Protein AF-A0AAV5UQD7-F1 (afdb_monomer_lite)

Organism: NCBI:txid358040

Radius of gyration: 22.23 Å; chains: 1; bounding box: 52×50×56 Å

Secondary structure (DSSP, 8-state):
---HHHHHHHHHHHHHHHHHHHTTHHHH-BTT-SBGGGBHHHHT--SS-TTT---S-S----B--HHHHHHHHHHHHHHHHHHHHHHH--TT-TTHHHHHHHHHHHHHHHHHHHHHHHHHHHHHHHHHHHHHHHHTPPTT-------GGGTS--SS----HHHHTT---

Sequence (169 aa):
LLDTDMAKLWKYNVAQSRLYLKTDFRMHLKMDSHCIDHCYVHSLSDPSDKIFQYEGKQHSHTVRCPRCEMMDFCINEIKSLIERLNDSMKDCDASKKTVAEMKIRMEQNVAKIIDMKKHLVRAGYTDLERTRLINELNNGEAFVTMDFAQKFLPMYKWESQSKYFGKRG

Foldseek 3Di:
DADPVNVVVLVVLQVLLVVCLVPCLLVQADCADLAQLRHLLNLQADPVDPVRHDPCPPHHNPDYDVSVVSNVVSLVVVLVVLVVVLVVDDPPDPCNVVSVVVNVVSVVVVVVSVVSSSVSSVVSVVVVVVVVVVVPDDPPDDDDDDDPVVPPPDDDDDDDPVRVPPDDD

pLDDT: mean 86.21, std 13.57, range [44.78, 96.19]

Structure (mmCIF, N/CA/C/O backbone):
data_AF-A0AAV5UQD7-F1
#
_entry.id   AF-A0AAV5UQD7-F1
#
loop_
_atom_site.group_PDB
_atom_site.id
_atom_site.type_symbol
_atom_site.label_atom_id
_atom_site.label_alt_id
_atom_site.label_comp_id
_atom_site.label_asym_id
_atom_site.label_entity_id
_atom_site.label_seq_id
_atom_site.pdbx_PDB_ins_code
_atom_site.Cartn_x
_atom_site.Cartn_y
_atom_site.Cartn_z
_atom_site.occupancy
_atom_site.B_iso_or_equiv
_atom_site.auth_seq_id
_atom_site.auth_comp_id
_atom_site.auth_asym_id
_atom_site.auth_atom_id
_atom_site.pdbx_PDB_model_num
ATOM 1 N N . LEU A 1 1 ? 13.467 -9.858 -24.963 1.00 62.34 1 LEU A N 1
ATOM 2 C CA . LEU A 1 1 ? 13.692 -9.297 -23.607 1.00 62.34 1 LEU A CA 1
ATOM 3 C C . LEU A 1 1 ? 12.393 -9.169 -22.812 1.00 62.34 1 LEU A C 1
ATOM 5 O O . LEU A 1 1 ? 12.418 -9.491 -21.634 1.00 62.34 1 LEU A O 1
ATOM 9 N N . LEU A 1 2 ? 11.265 -8.809 -23.436 1.00 69.75 2 LEU A N 1
ATOM 10 C CA . LEU A 1 2 ? 9.930 -8.981 -22.856 1.00 69.75 2 LEU A CA 1
ATOM 11 C C . LEU A 1 2 ? 9.085 -9.822 -23.821 1.00 69.75 2 LEU A C 1
ATOM 13 O O . LEU A 1 2 ? 8.957 -9.453 -24.987 1.00 69.75 2 LEU A O 1
ATOM 17 N N . ASP A 1 3 ? 8.571 -10.956 -23.357 1.00 83.56 3 ASP A N 1
ATOM 18 C CA . ASP A 1 3 ? 7.618 -11.756 -24.126 1.00 83.56 3 ASP A CA 1
ATOM 19 C C . ASP A 1 3 ? 6.239 -11.067 -24.134 1.00 83.56 3 ASP A C 1
ATOM 21 O O . ASP A 1 3 ? 5.848 -10.408 -23.166 1.00 83.56 3 ASP A O 1
ATOM 25 N N . THR A 1 4 ? 5.502 -11.191 -25.237 1.00 85.44 4 THR A N 1
ATOM 26 C CA . THR A 1 4 ? 4.194 -10.545 -25.413 1.00 85.44 4 THR A CA 1
ATOM 27 C C . THR A 1 4 ? 3.197 -11.040 -24.369 1.00 85.44 4 THR A C 1
ATOM 29 O O . THR A 1 4 ? 2.388 -10.259 -23.861 1.00 85.44 4 THR A O 1
ATOM 32 N N . ASP A 1 5 ? 3.279 -12.314 -23.996 1.00 89.50 5 ASP A N 1
ATOM 33 C CA . ASP A 1 5 ? 2.395 -12.889 -22.988 1.00 89.50 5 ASP A CA 1
ATOM 34 C C . ASP A 1 5 ? 2.789 -12.461 -21.569 1.00 89.50 5 ASP A C 1
ATOM 36 O O . ASP A 1 5 ? 1.913 -12.133 -20.766 1.00 89.50 5 ASP A O 1
ATOM 40 N N . MET A 1 6 ? 4.087 -12.282 -21.300 1.00 88.25 6 MET A N 1
ATOM 41 C CA . MET A 1 6 ? 4.565 -11.653 -20.062 1.00 88.25 6 MET A CA 1
ATOM 42 C C . MET A 1 6 ? 4.071 -10.207 -19.922 1.00 88.25 6 MET A C 1
ATOM 44 O O . MET A 1 6 ? 3.607 -9.806 -18.854 1.00 88.25 6 MET A O 1
ATOM 48 N N . ALA A 1 7 ? 4.089 -9.429 -21.008 1.00 88.31 7 ALA A N 1
ATOM 49 C CA . ALA A 1 7 ? 3.582 -8.058 -21.012 1.00 88.31 7 ALA A CA 1
ATOM 50 C C . ALA A 1 7 ? 2.080 -7.992 -20.678 1.00 88.31 7 ALA A C 1
ATOM 52 O O . ALA A 1 7 ? 1.641 -7.151 -19.884 1.00 88.31 7 ALA A O 1
ATOM 53 N N . LYS A 1 8 ? 1.282 -8.894 -21.268 1.00 92.31 8 LYS A N 1
ATOM 54 C CA . LYS A 1 8 ? -0.156 -9.017 -20.976 1.00 92.31 8 LYS A CA 1
ATOM 55 C C . LYS A 1 8 ? -0.391 -9.417 -19.522 1.00 92.31 8 LYS A C 1
ATOM 57 O O . LYS A 1 8 ? -1.241 -8.811 -18.868 1.00 92.31 8 LYS A O 1
ATOM 62 N N . LEU A 1 9 ? 0.376 -10.384 -19.016 1.00 92.00 9 LEU A N 1
ATOM 63 C CA . LEU A 1 9 ? 0.278 -10.861 -17.640 1.00 92.00 9 LEU A CA 1
ATOM 64 C C . LEU A 1 9 ? 0.567 -9.742 -16.635 1.00 92.00 9 LEU A C 1
ATOM 66 O O . LEU A 1 9 ? -0.227 -9.510 -15.728 1.00 92.00 9 LEU A O 1
ATOM 70 N N . TRP A 1 10 ? 1.652 -8.988 -16.816 1.00 92.00 10 TRP A N 1
ATOM 71 C CA . TRP A 1 10 ? 1.986 -7.882 -15.915 1.00 92.00 10 TRP A CA 1
ATOM 72 C C . TRP A 1 10 ? 0.941 -6.773 -15.952 1.00 92.00 10 TRP A C 1
ATOM 74 O O . TRP A 1 10 ? 0.537 -6.264 -14.906 1.00 92.00 10 TRP A O 1
ATOM 84 N N . LYS A 1 11 ? 0.435 -6.430 -17.142 1.00 92.50 11 LYS A N 1
ATOM 85 C CA . LYS A 1 11 ? -0.656 -5.457 -17.278 1.00 92.50 11 LYS A CA 1
ATOM 86 C C . LYS A 1 11 ? -1.914 -5.918 -16.539 1.00 92.50 11 LYS A C 1
ATOM 88 O O . LYS A 1 11 ? -2.555 -5.110 -15.865 1.00 92.50 11 LYS A O 1
ATOM 93 N N . TYR A 1 12 ? -2.255 -7.201 -16.651 1.00 94.94 12 TYR A N 1
ATOM 94 C CA . TYR A 1 12 ? -3.365 -7.801 -15.919 1.00 94.94 12 TYR A CA 1
ATOM 95 C C . TYR A 1 12 ? -3.138 -7.736 -14.404 1.00 94.94 12 TYR A C 1
ATOM 97 O O . TYR A 1 12 ? -3.998 -7.230 -13.686 1.00 94.94 12 TYR A O 1
ATOM 105 N N . ASN A 1 13 ? -1.967 -8.148 -13.917 1.00 94.31 13 ASN A N 1
ATOM 106 C CA . ASN A 1 13 ? -1.663 -8.147 -12.488 1.00 94.31 13 ASN A CA 1
ATOM 107 C C . ASN A 1 13 ? -1.692 -6.735 -11.891 1.00 94.31 13 ASN A C 1
ATOM 109 O O . ASN A 1 13 ? -2.308 -6.532 -10.850 1.00 94.31 13 ASN A O 1
ATOM 113 N N . VAL A 1 14 ? -1.135 -5.733 -12.580 1.00 93.44 14 VAL A N 1
ATOM 114 C CA . VAL A 1 14 ? -1.224 -4.326 -12.151 1.00 93.44 14 VAL A CA 1
ATOM 115 C C . VAL A 1 14 ? -2.684 -3.864 -12.074 1.00 93.44 14 VAL A C 1
ATOM 117 O O . VAL A 1 14 ? -3.073 -3.165 -11.133 1.00 93.44 14 VAL A O 1
ATOM 120 N N . ALA A 1 15 ? -3.528 -4.274 -13.026 1.00 94.81 15 ALA A N 1
ATOM 121 C CA . ALA A 1 15 ? -4.956 -3.974 -12.980 1.00 94.81 15 ALA A CA 1
ATOM 122 C C . ALA A 1 15 ? -5.656 -4.653 -11.787 1.00 94.81 15 ALA A C 1
ATOM 124 O O . ALA A 1 15 ? -6.486 -4.011 -11.138 1.00 94.81 15 ALA A O 1
ATOM 125 N N . GLN A 1 16 ? -5.287 -5.895 -11.459 1.00 95.44 16 GLN A N 1
ATOM 126 C CA . GLN A 1 16 ? -5.798 -6.623 -10.294 1.00 95.44 16 GLN A CA 1
ATOM 127 C C . GLN A 1 16 ? -5.340 -6.005 -8.970 1.00 95.44 16 GLN A C 1
ATOM 129 O O . GLN A 1 16 ? -6.157 -5.843 -8.065 1.00 95.44 16 GLN A O 1
ATOM 134 N N . SER A 1 17 ? -4.078 -5.583 -8.857 1.00 94.81 17 SER A N 1
ATOM 135 C CA . SER A 1 17 ? -3.572 -4.859 -7.684 1.00 94.81 17 SER A CA 1
ATOM 136 C C . SER A 1 17 ? -4.309 -3.534 -7.490 1.00 94.81 17 SER A C 1
ATOM 138 O O . SER A 1 17 ? -4.715 -3.201 -6.378 1.00 94.81 17 SER A O 1
ATOM 140 N N . ARG A 1 18 ? -4.577 -2.800 -8.580 1.00 94.69 18 ARG A N 1
ATOM 141 C CA . ARG A 1 18 ? -5.388 -1.576 -8.529 1.00 94.69 18 ARG A CA 1
ATOM 142 C C . ARG A 1 18 ? -6.815 -1.855 -8.056 1.00 94.69 18 ARG A C 1
ATOM 144 O O . ARG A 1 18 ? -7.347 -1.079 -7.266 1.00 94.69 18 ARG A O 1
ATOM 151 N N . LEU A 1 19 ? -7.446 -2.918 -8.555 1.00 95.81 19 LEU A N 1
ATOM 152 C CA . LEU A 1 19 ? -8.790 -3.311 -8.128 1.00 95.81 19 LEU A CA 1
ATOM 153 C C . LEU A 1 19 ? -8.799 -3.685 -6.643 1.00 95.81 19 LEU A C 1
ATOM 155 O O . LEU A 1 19 ? -9.645 -3.189 -5.904 1.00 95.81 19 LEU A O 1
ATOM 159 N N . TYR A 1 20 ? -7.820 -4.478 -6.207 1.00 96.00 20 TYR A N 1
ATOM 160 C CA . TYR A 1 20 ? -7.649 -4.891 -4.818 1.00 96.00 20 TYR A CA 1
ATOM 161 C C . TYR A 1 20 ? -7.554 -3.696 -3.863 1.00 96.00 20 TYR A C 1
ATOM 163 O O . TYR A 1 20 ? -8.305 -3.633 -2.893 1.00 96.00 20 TYR A O 1
ATOM 171 N N . LEU A 1 21 ? -6.698 -2.712 -4.169 1.00 95.06 21 LEU A N 1
ATOM 172 C CA . LEU A 1 21 ? -6.565 -1.509 -3.341 1.00 95.06 21 LEU A CA 1
ATOM 173 C C . LEU A 1 21 ? -7.873 -0.709 -3.247 1.00 95.06 21 LEU A C 1
ATOM 175 O O . LEU A 1 21 ? -8.150 -0.111 -2.214 1.00 95.06 21 LEU A O 1
ATOM 179 N N . LYS A 1 22 ? -8.690 -0.703 -4.305 1.00 93.88 22 LYS A N 1
ATOM 180 C CA . LYS A 1 22 ? -9.958 0.043 -4.339 1.00 93.88 22 LYS A CA 1
ATOM 181 C C . LYS A 1 22 ? -11.114 -0.631 -3.604 1.00 93.88 22 LYS A C 1
ATOM 183 O O . LYS A 1 22 ? -12.073 0.054 -3.271 1.00 93.88 22 LYS A O 1
ATOM 188 N N . THR A 1 23 ? -11.065 -1.947 -3.436 1.00 93.50 23 THR A N 1
ATOM 189 C CA . THR A 1 23 ? -12.218 -2.746 -2.999 1.00 93.50 23 THR A CA 1
ATOM 190 C C . THR A 1 23 ? -11.904 -3.451 -1.690 1.00 93.50 23 THR A C 1
ATOM 192 O O . THR A 1 23 ? -12.353 -3.027 -0.628 1.00 93.50 23 THR A O 1
ATOM 195 N N . ASP A 1 24 ? -11.066 -4.480 -1.754 1.00 93.88 24 ASP A N 1
ATOM 196 C CA . ASP A 1 24 ? -10.943 -5.442 -0.664 1.00 93.88 24 ASP A CA 1
ATOM 197 C C . ASP A 1 24 ? -9.856 -5.087 0.345 1.00 93.88 24 ASP A C 1
ATOM 199 O O . ASP A 1 24 ? -9.930 -5.513 1.495 1.00 93.88 24 ASP A O 1
ATOM 203 N N . PHE A 1 25 ? -8.855 -4.289 -0.047 1.00 95.94 25 PHE A N 1
ATOM 204 C CA . PHE A 1 25 ? -7.731 -3.963 0.833 1.00 95.94 25 PHE A CA 1
ATOM 205 C C . PHE A 1 25 ? -8.197 -3.396 2.177 1.00 95.94 25 PHE A C 1
ATOM 207 O O . PHE A 1 25 ? -7.740 -3.857 3.219 1.00 95.94 25 PHE A O 1
ATOM 214 N N . ARG A 1 26 ? -9.171 -2.474 2.170 1.00 93.69 26 ARG A N 1
ATOM 215 C CA . ARG A 1 26 ? -9.716 -1.885 3.402 1.00 93.69 26 ARG A CA 1
ATOM 216 C C . ARG A 1 26 ? -10.403 -2.915 4.302 1.00 93.69 26 ARG A C 1
ATOM 218 O O . ARG A 1 26 ? -10.301 -2.801 5.515 1.00 93.69 26 ARG A O 1
ATOM 225 N N . MET A 1 27 ? -11.059 -3.923 3.726 1.00 93.00 27 MET A N 1
ATOM 226 C CA . MET A 1 27 ? -11.732 -4.984 4.489 1.00 93.00 27 MET A CA 1
ATOM 227 C C . MET A 1 27 ? -10.744 -5.926 5.184 1.00 93.00 27 MET A C 1
ATOM 229 O O . MET A 1 27 ? -11.103 -6.610 6.139 1.00 93.00 27 MET A O 1
ATOM 233 N N . HIS A 1 28 ? -9.502 -5.986 4.703 1.00 94.81 28 HIS A N 1
ATOM 234 C CA . HIS A 1 28 ? -8.468 -6.817 5.308 1.00 94.81 28 HIS A CA 1
ATOM 235 C C . HIS A 1 28 ? -7.782 -6.139 6.499 1.00 94.81 28 HIS A C 1
ATOM 237 O O . HIS A 1 28 ? -7.130 -6.830 7.280 1.00 94.81 28 HIS A O 1
ATOM 243 N N . LEU A 1 29 ? -7.919 -4.818 6.644 1.00 96.19 29 LEU A N 1
ATOM 244 C CA . LEU A 1 29 ? -7.259 -4.056 7.698 1.00 96.19 29 LEU A CA 1
ATOM 245 C C . LEU A 1 29 ? -7.846 -4.375 9.078 1.00 96.19 29 LEU A C 1
ATOM 247 O O . LEU A 1 29 ? -9.062 -4.366 9.268 1.00 96.19 29 LEU A O 1
ATOM 251 N N . LYS A 1 30 ? -6.971 -4.635 10.050 1.00 94.62 30 LYS A N 1
ATOM 252 C CA . LYS A 1 30 ? -7.315 -4.974 11.438 1.00 94.62 30 LYS A CA 1
ATOM 253 C C . LYS A 1 30 ? -6.314 -4.341 12.396 1.00 94.62 30 LYS A C 1
ATOM 255 O O . LYS A 1 30 ? -5.189 -4.049 11.998 1.00 94.62 30 LYS A O 1
ATOM 260 N N . MET A 1 31 ? -6.717 -4.153 13.654 1.00 92.25 31 MET A N 1
ATOM 261 C CA . MET A 1 31 ? -5.836 -3.612 14.698 1.00 92.25 31 MET A CA 1
ATOM 262 C C . MET A 1 31 ? -4.549 -4.437 14.803 1.00 92.25 31 MET A C 1
ATOM 264 O O . MET A 1 31 ? -3.457 -3.914 14.593 1.00 92.25 31 MET A O 1
ATOM 268 N N . ASP A 1 32 ? -4.714 -5.742 14.979 1.00 91.94 32 ASP A N 1
ATOM 269 C CA . ASP A 1 32 ? -3.661 -6.716 15.232 1.00 91.94 32 ASP A CA 1
ATOM 270 C C . ASP A 1 32 ? -3.774 -7.860 14.213 1.00 91.94 32 ASP A C 1
ATOM 272 O O . ASP A 1 32 ? -4.301 -8.946 14.460 1.00 91.94 32 ASP A O 1
ATOM 276 N N . SER A 1 33 ? -3.327 -7.574 12.987 1.00 93.94 33 SER A N 1
ATOM 277 C CA . SER A 1 33 ? -3.302 -8.556 11.903 1.00 93.94 33 SER A CA 1
ATOM 278 C C . SER A 1 33 ? -1.994 -9.332 11.897 1.00 93.94 33 SER A C 1
ATOM 280 O O . SER A 1 33 ? -0.918 -8.756 11.986 1.00 93.94 33 SER A O 1
ATOM 282 N N . HIS A 1 34 ? -2.065 -10.637 11.635 1.00 93.44 34 HIS A N 1
ATOM 283 C CA . HIS A 1 34 ? -0.869 -11.446 11.384 1.00 93.44 34 HIS A CA 1
ATOM 284 C C . HIS A 1 34 ? -0.228 -11.164 10.015 1.00 93.44 34 HIS A C 1
ATOM 286 O O . HIS A 1 34 ? 0.836 -11.700 9.709 1.00 93.44 34 HIS A O 1
ATOM 292 N N . CYS A 1 35 ? -0.863 -10.336 9.178 1.00 94.50 35 CYS A N 1
ATOM 293 C CA . CYS A 1 35 ? -0.274 -9.821 7.951 1.00 94.50 35 CYS A CA 1
ATOM 294 C C . CYS A 1 35 ? 0.189 -8.376 8.146 1.00 94.50 35 CYS A C 1
ATOM 296 O O . CYS A 1 35 ? -0.607 -7.504 8.495 1.00 94.50 35 CYS A O 1
ATOM 298 N N . ILE A 1 36 ? 1.472 -8.125 7.870 1.00 92.44 36 ILE A N 1
ATOM 299 C CA . ILE A 1 36 ? 2.132 -6.833 8.114 1.00 92.44 36 ILE A CA 1
ATOM 300 C C . ILE A 1 36 ? 1.446 -5.660 7.403 1.00 92.44 36 ILE A C 1
ATOM 302 O O . ILE A 1 36 ? 1.288 -4.588 7.977 1.00 92.44 36 ILE A O 1
ATOM 306 N N . ASP A 1 37 ? 0.963 -5.894 6.183 1.00 93.25 37 ASP A N 1
ATOM 307 C CA . ASP A 1 37 ? 0.283 -4.894 5.355 1.00 93.25 37 ASP A CA 1
ATOM 308 C C . ASP A 1 37 ? -1.151 -4.601 5.793 1.00 93.25 37 ASP A C 1
ATOM 310 O O . ASP A 1 37 ? -1.782 -3.671 5.287 1.00 93.25 37 ASP A O 1
ATOM 314 N N . HIS A 1 38 ? -1.694 -5.445 6.667 1.00 95.75 38 HIS A N 1
ATOM 315 C CA . HIS A 1 38 ? -3.074 -5.381 7.132 1.00 95.75 38 HIS A CA 1
ATOM 316 C C . HIS A 1 38 ? -3.177 -4.923 8.585 1.00 95.75 38 HIS A C 1
ATOM 318 O O . HIS A 1 38 ? -4.279 -4.707 9.077 1.00 95.75 38 HIS A O 1
ATOM 324 N N . CYS A 1 39 ? -2.050 -4.812 9.282 1.00 95.00 39 CYS A N 1
ATOM 325 C CA . CYS A 1 39 ? -1.999 -4.449 10.686 1.00 95.00 39 CYS A CA 1
ATOM 326 C C . CYS A 1 39 ? -1.962 -2.926 10.838 1.00 95.00 39 CYS A C 1
ATOM 328 O O . CYS A 1 39 ? -1.005 -2.289 10.390 1.00 95.00 39 CYS A O 1
ATOM 330 N N . TYR A 1 40 ? -2.976 -2.340 11.479 1.00 94.38 40 TYR A N 1
ATOM 331 C CA . TYR A 1 40 ? -3.006 -0.906 11.776 1.00 94.38 40 TYR A CA 1
ATOM 332 C C . TYR A 1 40 ? -1.881 -0.512 12.719 1.00 94.38 40 TYR A C 1
ATOM 334 O O . TYR A 1 40 ? -1.166 0.444 12.431 1.00 94.38 40 TYR A O 1
ATOM 342 N N . VAL A 1 41 ? -1.702 -1.269 13.804 1.00 92.38 41 VAL A N 1
ATOM 343 C CA . VAL A 1 41 ? -0.722 -0.948 14.847 1.00 92.38 41 VAL A CA 1
ATOM 344 C C . VAL A 1 41 ? 0.691 -0.877 14.266 1.00 92.38 41 VAL A C 1
ATOM 346 O O . VAL A 1 41 ? 1.452 0.026 14.593 1.00 92.38 41 VAL A O 1
ATOM 349 N N . HIS A 1 42 ? 1.029 -1.780 13.347 1.00 92.69 42 HIS A N 1
ATOM 350 C CA . HIS A 1 42 ? 2.300 -1.728 12.637 1.00 92.69 42 HIS A CA 1
ATOM 351 C C . HIS A 1 42 ? 2.323 -0.645 11.549 1.00 92.69 42 HIS A C 1
ATOM 353 O O . HIS A 1 42 ? 3.239 0.173 11.509 1.00 92.69 42 HIS A O 1
ATOM 359 N N . SER A 1 43 ? 1.327 -0.621 10.658 1.00 92.06 43 SER A N 1
ATOM 360 C CA . SER A 1 43 ? 1.329 0.246 9.466 1.00 92.06 43 SER A CA 1
ATOM 361 C C . SER A 1 43 ? 1.226 1.740 9.781 1.00 92.06 43 SER A C 1
ATOM 363 O O . SER A 1 43 ? 1.595 2.560 8.941 1.00 92.06 43 SER A O 1
ATOM 365 N N . LEU A 1 44 ? 0.696 2.093 10.954 1.00 92.12 44 LEU A N 1
ATOM 366 C CA . LEU A 1 44 ? 0.596 3.467 11.453 1.00 92.12 44 LEU A CA 1
ATOM 367 C C . LEU A 1 44 ? 1.665 3.806 12.496 1.00 92.12 44 LEU A C 1
ATOM 369 O O . LEU A 1 44 ? 1.643 4.916 13.024 1.00 92.12 44 LEU A O 1
ATOM 373 N N . SER A 1 45 ? 2.580 2.881 12.793 1.00 91.75 45 SER A N 1
ATOM 374 C CA . SER A 1 45 ? 3.660 3.151 13.736 1.00 91.75 45 SER A CA 1
ATOM 375 C C . SER A 1 45 ? 4.663 4.165 13.190 1.00 91.75 45 SER A C 1
ATOM 377 O O . SER A 1 45 ? 4.929 4.214 11.985 1.00 91.75 45 SER A O 1
ATOM 379 N N . ASP A 1 46 ? 5.242 4.957 14.092 1.00 90.50 46 ASP A N 1
ATOM 380 C CA . ASP A 1 46 ? 6.373 5.829 13.784 1.00 90.50 46 ASP A CA 1
ATOM 381 C C . ASP A 1 46 ? 7.668 5.184 14.304 1.00 90.50 46 ASP A C 1
ATOM 383 O O . ASP A 1 46 ? 7.838 5.039 15.515 1.00 90.50 46 ASP A O 1
ATOM 387 N N . PRO A 1 47 ? 8.607 4.777 13.432 1.00 88.19 47 PRO A N 1
ATOM 388 C CA . PRO A 1 47 ? 9.878 4.209 13.874 1.00 88.19 47 PRO A CA 1
ATOM 389 C C . PRO A 1 47 ? 10.812 5.236 14.539 1.00 88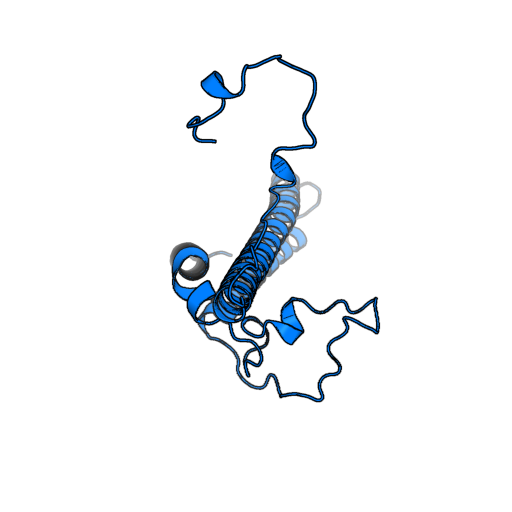.19 47 PRO A C 1
ATOM 391 O O . PRO A 1 47 ? 11.794 4.833 15.162 1.00 88.19 47 PRO A O 1
ATOM 394 N N . SER A 1 48 ? 10.546 6.536 14.391 1.00 91.06 48 SER A N 1
ATOM 395 C CA . SER A 1 48 ? 11.362 7.629 14.939 1.00 91.06 48 SER A CA 1
ATOM 396 C C . SER A 1 48 ? 10.872 8.100 16.308 1.00 91.06 48 SER A C 1
ATOM 398 O O . SER A 1 48 ? 11.663 8.635 17.084 1.00 91.06 48 SER A O 1
ATOM 400 N N . ASP A 1 49 ? 9.589 7.894 16.616 1.00 92.06 49 ASP A N 1
ATOM 401 C CA . ASP A 1 49 ? 8.986 8.265 17.894 1.00 92.06 49 ASP A CA 1
ATOM 402 C C . ASP A 1 49 ? 8.666 7.019 18.722 1.00 92.06 49 ASP A C 1
ATOM 404 O O . ASP A 1 49 ? 7.742 6.266 18.423 1.00 92.06 49 ASP A O 1
ATOM 408 N N . LYS A 1 50 ? 9.407 6.835 19.821 1.00 89.25 50 LYS A N 1
ATOM 409 C CA . LYS A 1 50 ? 9.241 5.698 20.737 1.00 89.25 50 LYS A CA 1
ATOM 410 C C . LYS A 1 50 ? 7.818 5.556 21.282 1.00 89.25 50 LYS A C 1
ATOM 412 O O . LYS A 1 50 ? 7.423 4.442 21.600 1.00 89.25 50 LYS A O 1
ATOM 417 N N . ILE A 1 51 ? 7.065 6.649 21.410 1.00 89.00 51 ILE A N 1
ATOM 418 C CA . ILE A 1 51 ? 5.692 6.621 21.936 1.00 89.00 51 ILE A CA 1
ATOM 419 C C . ILE A 1 51 ? 4.732 6.002 20.912 1.00 89.00 51 ILE A C 1
ATOM 421 O O . ILE A 1 51 ? 3.778 5.324 21.290 1.00 89.00 51 ILE A O 1
ATOM 425 N N . PHE A 1 52 ? 4.997 6.202 19.619 1.00 86.50 52 PHE A N 1
ATOM 426 C CA . PHE A 1 52 ? 4.173 5.698 18.517 1.00 86.50 52 PHE A CA 1
ATOM 427 C C . PHE A 1 52 ? 4.798 4.493 17.802 1.00 86.50 52 PHE A C 1
ATOM 429 O O . PHE A 1 52 ? 4.266 4.022 16.793 1.00 86.50 52 PHE A O 1
ATOM 436 N N . GLN A 1 53 ? 5.921 3.982 18.302 1.00 89.88 53 GLN A N 1
ATOM 437 C CA . GLN A 1 53 ? 6.634 2.868 17.702 1.00 89.88 53 GLN A CA 1
ATOM 438 C C . GLN A 1 53 ? 5.957 1.535 18.028 1.00 89.88 53 GLN A C 1
ATOM 440 O O . GLN A 1 53 ? 5.641 1.226 19.176 1.00 89.88 53 GLN A O 1
ATOM 445 N N . TYR A 1 54 ? 5.805 0.683 17.014 1.00 85.81 54 TYR A N 1
ATOM 446 C CA . TYR A 1 54 ? 5.414 -0.702 17.233 1.00 85.81 54 TYR A CA 1
ATOM 447 C C . TYR A 1 54 ? 6.593 -1.513 17.784 1.00 85.81 54 TYR A C 1
ATOM 449 O O . TYR A 1 54 ? 7.597 -1.703 17.101 1.00 85.81 54 TYR A O 1
ATOM 457 N N . GLU A 1 55 ? 6.462 -2.044 19.001 1.00 83.38 55 GLU A N 1
ATOM 458 C CA . GLU A 1 55 ? 7.544 -2.787 19.665 1.00 83.38 55 GLU A CA 1
ATOM 459 C C . GLU A 1 55 ? 7.650 -4.273 19.27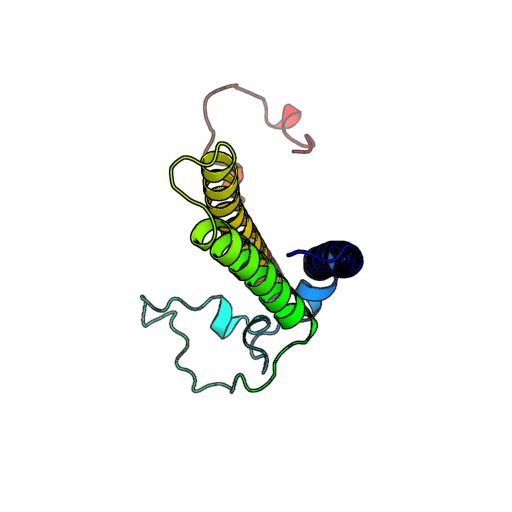1 1.00 83.38 55 GLU A C 1
ATOM 461 O O . GLU A 1 55 ? 8.516 -4.982 19.782 1.00 83.38 55 GLU A O 1
ATOM 466 N N . GLY A 1 56 ? 6.766 -4.802 18.416 1.00 78.38 56 GLY A N 1
ATOM 467 C CA . GLY A 1 56 ? 6.844 -6.209 17.989 1.00 78.38 56 GLY A CA 1
ATOM 468 C C . GLY A 1 56 ? 6.423 -7.251 19.031 1.00 78.38 56 GLY A C 1
ATOM 469 O O . GLY A 1 56 ? 6.570 -8.443 18.783 1.00 78.38 56 GLY A O 1
ATOM 470 N N . LYS A 1 57 ? 5.905 -6.829 20.191 1.00 76.94 57 LYS A N 1
ATOM 471 C CA . LYS A 1 57 ? 5.564 -7.726 21.315 1.00 76.94 57 LYS A CA 1
ATOM 472 C C . LYS A 1 57 ? 4.088 -8.121 21.389 1.00 76.94 57 LYS A C 1
ATOM 474 O O . LYS A 1 57 ? 3.752 -9.043 22.120 1.00 76.94 57 LYS A O 1
ATOM 479 N N . GLN A 1 58 ? 3.208 -7.416 20.679 1.00 77.75 58 GLN A N 1
ATOM 480 C CA . GLN A 1 58 ? 1.755 -7.587 20.812 1.00 77.75 58 GLN A CA 1
ATOM 481 C C . GLN A 1 58 ? 1.225 -8.741 19.948 1.00 77.75 58 GLN A C 1
ATOM 483 O O . GLN A 1 58 ? 0.339 -9.466 20.384 1.00 77.75 58 GLN A O 1
ATOM 488 N N . HIS A 1 59 ? 1.772 -8.931 18.741 1.00 89.06 59 HIS A N 1
ATOM 489 C CA . HIS A 1 59 ? 1.471 -10.061 17.852 1.00 89.06 59 HIS A CA 1
ATOM 490 C C . HIS A 1 59 ? 2.582 -10.258 16.801 1.00 89.06 59 HIS A C 1
ATOM 492 O O . HIS A 1 59 ? 3.503 -9.447 16.678 1.00 89.06 59 HIS A O 1
ATOM 498 N N . SER A 1 60 ? 2.515 -11.350 16.032 1.00 88.94 60 SER A N 1
ATOM 499 C CA . SER A 1 60 ? 3.520 -11.686 15.011 1.00 88.94 60 SER A CA 1
ATOM 500 C C . SER A 1 60 ? 2.990 -11.501 13.587 1.00 88.94 60 SER A C 1
ATOM 502 O O . SER A 1 60 ? 1.836 -11.809 13.304 1.00 88.94 60 SER A O 1
ATOM 504 N N . HIS A 1 61 ? 3.848 -11.033 12.675 1.00 92.38 61 HIS A N 1
ATOM 505 C CA . HIS A 1 61 ? 3.514 -10.839 11.259 1.00 92.38 61 HIS A CA 1
ATOM 506 C C . HIS A 1 61 ? 4.011 -12.000 10.386 1.00 92.38 61 HIS A C 1
ATOM 508 O O . HIS A 1 61 ? 4.868 -11.826 9.520 1.00 92.38 61 HIS A O 1
ATOM 514 N N . THR A 1 62 ? 3.522 -13.210 10.650 1.00 92.62 62 THR A N 1
ATOM 515 C CA . THR A 1 62 ? 3.966 -14.434 9.958 1.00 92.62 62 THR A CA 1
ATOM 516 C C . THR A 1 62 ? 3.228 -14.698 8.648 1.00 92.62 62 THR A C 1
ATOM 518 O O . THR A 1 62 ? 3.676 -15.513 7.843 1.00 92.62 62 THR A O 1
ATOM 521 N N . VAL A 1 63 ? 2.105 -14.016 8.408 1.00 94.44 63 VAL A N 1
ATOM 522 C CA . VAL A 1 63 ? 1.242 -14.258 7.251 1.00 94.44 63 VAL A CA 1
ATOM 523 C C . VAL A 1 63 ? 1.532 -13.252 6.148 1.00 94.44 63 VAL A C 1
ATOM 525 O O . VAL A 1 63 ? 1.577 -12.038 6.352 1.00 94.44 63 VAL A O 1
ATOM 528 N N . ARG A 1 64 ? 1.663 -13.765 4.928 1.00 93.69 64 ARG A N 1
ATOM 529 C CA . ARG A 1 64 ? 1.824 -12.959 3.723 1.00 93.69 64 ARG A CA 1
ATOM 530 C C . ARG A 1 64 ? 0.530 -12.997 2.923 1.00 93.69 64 ARG A C 1
ATOM 532 O O . ARG A 1 64 ? -0.023 -14.065 2.676 1.00 93.69 64 ARG A O 1
ATOM 539 N N . CYS A 1 65 ? 0.006 -11.828 2.562 1.00 95.31 65 CYS A N 1
ATOM 540 C CA . CYS A 1 65 ? -1.211 -11.750 1.763 1.00 95.31 65 CYS A CA 1
ATOM 541 C C . CYS A 1 65 ? -0.863 -11.904 0.276 1.00 95.31 65 CYS A C 1
ATOM 543 O O . CYS A 1 65 ? -0.199 -11.014 -0.259 1.00 95.31 65 CYS A O 1
ATOM 545 N N . PRO A 1 66 ? -1.391 -12.920 -0.437 1.00 94.44 66 PRO A N 1
ATOM 546 C CA . PRO A 1 66 ? -1.044 -13.145 -1.842 1.00 94.44 66 PRO A CA 1
ATOM 547 C C . PRO A 1 66 ? -1.345 -11.947 -2.751 1.00 94.44 66 PRO A C 1
ATOM 549 O O . PRO A 1 66 ? -0.643 -11.705 -3.727 1.00 94.44 66 PRO A O 1
ATOM 552 N N . ARG A 1 67 ? -2.383 -11.159 -2.434 1.00 93.56 67 ARG A N 1
ATOM 553 C CA . ARG A 1 67 ? -2.768 -9.976 -3.225 1.00 93.56 67 ARG A CA 1
ATOM 554 C C . ARG A 1 67 ? -1.865 -8.770 -2.969 1.00 93.56 67 ARG A C 1
ATOM 556 O O . ARG A 1 67 ? -1.634 -7.997 -3.897 1.00 93.56 67 ARG A O 1
ATOM 563 N N . CYS A 1 68 ? -1.353 -8.620 -1.745 1.00 93.62 68 CYS A N 1
ATOM 564 C CA . CYS A 1 68 ? -0.313 -7.638 -1.439 1.00 93.62 68 CYS A CA 1
ATOM 565 C C . CYS A 1 68 ? 1.004 -8.042 -2.112 1.00 93.62 68 CYS A C 1
ATOM 567 O O . CYS A 1 68 ? 1.584 -7.238 -2.835 1.00 93.62 68 CYS A O 1
ATOM 569 N N . GLU A 1 69 ? 1.397 -9.311 -1.984 1.00 94.19 69 GLU A N 1
ATOM 570 C CA . GLU A 1 69 ? 2.627 -9.829 -2.586 1.00 94.19 69 GLU A CA 1
ATOM 571 C C . GLU A 1 69 ? 2.622 -9.764 -4.110 1.00 94.19 69 GLU A C 1
ATOM 573 O O . GLU A 1 69 ? 3.636 -9.420 -4.704 1.00 94.19 69 GLU A O 1
ATOM 578 N N . MET A 1 70 ? 1.485 -10.030 -4.759 1.00 93.50 70 MET A N 1
ATOM 579 C CA . MET A 1 70 ? 1.365 -9.930 -6.216 1.00 93.50 70 MET A CA 1
ATOM 580 C C . MET A 1 70 ? 1.719 -8.528 -6.728 1.00 93.50 70 MET A C 1
ATOM 582 O O . MET A 1 70 ? 2.335 -8.386 -7.785 1.00 93.50 70 MET A O 1
ATOM 586 N N . MET A 1 71 ? 1.338 -7.485 -5.984 1.00 91.44 71 MET A N 1
ATOM 587 C CA . MET A 1 71 ? 1.660 -6.106 -6.341 1.00 91.44 71 MET A CA 1
ATOM 588 C C . MET A 1 71 ? 3.164 -5.847 -6.238 1.00 91.44 71 MET A C 1
ATOM 590 O O . MET A 1 71 ? 3.755 -5.331 -7.187 1.00 91.44 71 MET A O 1
ATOM 594 N N . ASP A 1 72 ? 3.775 -6.242 -5.121 1.00 92.62 72 ASP A N 1
ATOM 595 C CA . ASP A 1 72 ? 5.209 -6.060 -4.885 1.00 92.62 72 ASP A CA 1
ATOM 596 C C . ASP A 1 72 ? 6.042 -6.858 -5.891 1.00 92.62 72 ASP A C 1
ATOM 598 O O . ASP A 1 72 ? 6.994 -6.334 -6.471 1.00 92.62 72 ASP A O 1
ATOM 602 N N . PHE A 1 73 ? 5.628 -8.094 -6.176 1.00 92.69 73 PHE A N 1
ATOM 603 C CA . PHE A 1 73 ? 6.222 -8.940 -7.204 1.00 92.69 73 PHE A CA 1
ATOM 604 C C . PHE A 1 73 ? 6.207 -8.247 -8.570 1.00 92.69 73 PHE A C 1
ATOM 606 O O . PHE A 1 73 ? 7.256 -8.076 -9.184 1.00 92.69 73 PHE A O 1
ATOM 613 N N . CYS A 1 74 ? 5.046 -7.766 -9.027 1.00 92.31 74 CYS A N 1
ATOM 614 C CA . CYS A 1 74 ? 4.946 -7.106 -10.331 1.00 92.31 74 CYS A CA 1
ATOM 615 C C . CYS A 1 74 ? 5.770 -5.815 -10.407 1.00 92.31 74 CYS A C 1
ATOM 617 O O . CYS A 1 74 ? 6.370 -5.527 -11.441 1.00 92.31 74 CYS A O 1
ATOM 619 N N . ILE A 1 75 ? 5.817 -5.038 -9.322 1.00 93.75 75 ILE A N 1
ATOM 620 C CA . ILE A 1 75 ? 6.654 -3.837 -9.243 1.00 93.75 75 ILE A CA 1
ATOM 621 C C . ILE A 1 75 ? 8.134 -4.205 -9.395 1.00 93.75 75 ILE A C 1
ATOM 623 O O . ILE A 1 75 ? 8.842 -3.549 -10.161 1.00 93.75 75 ILE A O 1
ATOM 627 N N . ASN A 1 76 ? 8.594 -5.242 -8.695 1.00 94.56 76 ASN A N 1
ATOM 628 C CA . ASN A 1 76 ? 9.989 -5.676 -8.726 1.00 94.56 76 ASN A CA 1
ATOM 629 C C . ASN A 1 76 ? 10.383 -6.260 -10.086 1.00 94.56 76 ASN A C 1
ATOM 631 O O . ASN A 1 76 ? 11.447 -5.924 -10.599 1.00 94.56 76 ASN A O 1
ATOM 635 N N . GLU A 1 77 ? 9.507 -7.039 -10.717 1.00 93.31 77 GLU A N 1
ATOM 636 C CA . GLU A 1 77 ? 9.729 -7.574 -12.064 1.00 93.31 77 GLU A CA 1
ATOM 637 C C . GLU A 1 77 ? 9.882 -6.460 -13.113 1.00 93.31 77 GLU A C 1
ATOM 639 O O . GLU A 1 77 ? 10.815 -6.469 -13.921 1.00 93.31 77 GLU A O 1
ATOM 644 N N . ILE A 1 78 ? 9.008 -5.447 -13.067 1.00 91.94 78 ILE A N 1
ATOM 645 C CA . ILE A 1 78 ? 9.084 -4.289 -13.969 1.00 91.94 78 ILE A CA 1
ATOM 646 C C . ILE A 1 78 ? 10.365 -3.485 -13.712 1.00 91.94 78 ILE A C 1
ATOM 648 O O . ILE A 1 78 ? 11.035 -3.090 -14.668 1.00 91.94 78 ILE A O 1
ATOM 652 N N . LYS A 1 79 ? 10.734 -3.258 -12.443 1.00 93.81 79 LYS A N 1
ATOM 653 C CA . LYS A 1 79 ? 11.989 -2.576 -12.084 1.00 93.81 79 LYS A CA 1
ATOM 654 C C . LYS A 1 79 ? 13.206 -3.329 -12.614 1.00 93.81 79 LYS A C 1
ATOM 656 O O . LYS A 1 79 ? 14.011 -2.735 -13.324 1.00 93.81 79 LYS A O 1
ATOM 661 N N . SER A 1 80 ? 13.283 -4.633 -12.353 1.00 93.19 80 SER A N 1
ATOM 662 C CA . SER A 1 80 ? 14.382 -5.488 -12.807 1.00 93.19 80 SER A CA 1
ATOM 663 C C . SER A 1 80 ? 14.506 -5.498 -14.330 1.00 93.19 80 SER A C 1
ATOM 665 O O . SER A 1 80 ? 15.609 -5.508 -14.875 1.00 93.19 80 SER A O 1
ATOM 667 N N . LEU A 1 81 ? 13.388 -5.471 -15.060 1.00 92.25 81 LEU A N 1
ATOM 668 C CA . LEU A 1 81 ? 13.433 -5.346 -16.514 1.00 92.25 81 LEU A CA 1
ATOM 669 C C . LEU A 1 81 ? 14.032 -4.010 -16.961 1.00 92.25 81 LEU A C 1
ATOM 671 O O . LEU A 1 81 ? 14.875 -4.005 -17.853 1.00 92.25 81 LEU A O 1
ATOM 675 N N . ILE A 1 82 ? 13.597 -2.895 -16.371 1.00 92.00 82 ILE A N 1
ATOM 676 C CA . ILE A 1 82 ? 14.109 -1.563 -16.719 1.00 92.00 82 ILE A CA 1
ATOM 677 C C . ILE A 1 82 ? 15.607 -1.468 -16.407 1.00 92.00 82 ILE A C 1
ATOM 679 O O . ILE A 1 82 ? 16.358 -0.937 -17.221 1.00 92.00 82 ILE A O 1
ATOM 683 N N . GLU A 1 83 ? 16.049 -2.019 -15.277 1.00 92.12 83 GLU A N 1
ATOM 684 C CA . GLU A 1 83 ? 17.465 -2.082 -14.897 1.00 92.12 83 GLU A CA 1
ATOM 685 C C . GLU A 1 83 ? 18.277 -2.902 -15.902 1.00 92.12 83 GLU A C 1
ATOM 687 O O . GLU A 1 83 ? 19.232 -2.386 -16.474 1.00 92.12 83 GLU A O 1
ATOM 692 N N . ARG A 1 84 ? 17.832 -4.121 -16.238 1.00 91.31 84 ARG A N 1
ATOM 693 C CA . ARG A 1 84 ? 18.500 -4.954 -17.253 1.00 91.31 84 ARG A CA 1
ATOM 694 C C . ARG A 1 84 ? 18.570 -4.281 -18.620 1.00 91.31 84 ARG A C 1
ATOM 696 O O . ARG A 1 84 ? 19.580 -4.407 -19.308 1.00 91.31 84 ARG A O 1
ATOM 703 N N . LEU A 1 85 ? 17.508 -3.582 -19.027 1.00 90.00 85 LEU A N 1
ATOM 704 C CA . LEU A 1 85 ? 17.515 -2.807 -20.266 1.00 90.00 85 LEU A CA 1
ATOM 705 C C . LEU A 1 85 ? 18.564 -1.699 -20.192 1.00 90.00 85 LEU A C 1
ATOM 707 O O . LEU A 1 85 ? 19.390 -1.601 -21.092 1.00 90.00 85 LEU A O 1
ATOM 711 N N . ASN A 1 86 ? 18.581 -0.927 -19.108 1.00 88.69 86 ASN A N 1
ATOM 712 C CA . ASN A 1 86 ? 19.539 0.154 -18.912 1.00 88.69 86 ASN A CA 1
ATOM 713 C C . ASN A 1 86 ? 20.998 -0.337 -18.924 1.00 88.69 86 ASN A C 1
ATOM 715 O O . ASN A 1 86 ? 21.843 0.296 -19.553 1.00 88.69 86 ASN A O 1
ATOM 719 N N . ASP A 1 87 ? 21.276 -1.473 -18.284 1.00 88.69 87 ASP A N 1
ATOM 720 C CA . ASP A 1 87 ? 22.621 -2.053 -18.189 1.00 88.69 87 ASP A CA 1
ATOM 721 C C . ASP A 1 87 ? 23.096 -2.647 -19.521 1.00 88.69 87 ASP A C 1
ATOM 723 O O . ASP A 1 87 ? 24.284 -2.619 -19.838 1.00 88.69 87 ASP A O 1
ATOM 727 N N . SER A 1 88 ? 22.168 -3.157 -20.336 1.00 87.44 88 SER A N 1
ATOM 728 C CA . SER A 1 88 ? 22.482 -3.693 -21.665 1.00 87.44 88 SER A CA 1
ATOM 729 C C . SER A 1 88 ? 22.784 -2.617 -22.718 1.00 87.44 88 SER A C 1
ATOM 731 O O . SER A 1 88 ? 23.279 -2.947 -23.797 1.00 87.44 88 SER A O 1
ATOM 733 N N . MET A 1 89 ? 22.494 -1.343 -22.424 1.00 87.19 89 MET A N 1
ATOM 734 C CA . MET A 1 89 ? 22.572 -0.238 -23.383 1.00 87.19 89 MET A CA 1
ATOM 735 C C . MET A 1 89 ? 23.867 0.569 -23.275 1.00 87.19 89 MET A C 1
ATOM 737 O O . MET A 1 89 ? 24.276 1.033 -22.204 1.00 87.19 89 MET A O 1
ATOM 741 N N . LYS A 1 90 ? 24.477 0.833 -24.430 1.00 84.94 90 LYS A N 1
ATOM 742 C CA . LYS A 1 90 ? 25.656 1.697 -24.553 1.00 84.94 90 LYS A CA 1
ATOM 743 C C . LYS A 1 90 ? 25.255 3.166 -24.462 1.00 84.94 90 LYS A C 1
ATOM 745 O O . LYS A 1 90 ? 24.142 3.542 -24.813 1.00 84.94 90 LYS A O 1
ATOM 750 N N . ASP A 1 91 ? 26.178 4.025 -24.030 1.00 79.06 91 ASP A N 1
ATOM 751 C CA . ASP A 1 91 ? 25.916 5.469 -23.890 1.00 79.06 91 ASP A CA 1
ATOM 752 C C . ASP A 1 91 ? 25.503 6.159 -25.197 1.00 79.06 91 ASP A C 1
ATOM 754 O O . ASP A 1 91 ? 24.785 7.156 -25.169 1.00 79.06 91 ASP A O 1
ATOM 758 N N . CYS A 1 92 ? 25.912 5.611 -26.341 1.00 79.62 92 CYS A N 1
ATOM 759 C CA . CYS A 1 92 ? 25.551 6.113 -27.663 1.00 79.62 92 CYS A CA 1
ATOM 760 C C . CYS A 1 92 ? 24.170 5.652 -28.160 1.00 79.62 92 CYS A C 1
ATOM 762 O O . CYS A 1 92 ? 23.731 6.113 -29.216 1.00 79.62 92 CYS A O 1
ATOM 764 N N . ASP A 1 93 ? 23.473 4.771 -27.434 1.00 83.00 93 ASP A N 1
ATOM 765 C CA . ASP A 1 93 ? 22.164 4.285 -27.856 1.00 83.00 93 ASP A CA 1
ATOM 766 C C . ASP A 1 93 ? 21.120 5.401 -27.741 1.00 83.00 93 ASP A C 1
ATOM 768 O O . ASP A 1 93 ? 20.830 5.907 -26.653 1.00 83.00 93 ASP A O 1
ATOM 772 N N . ALA A 1 94 ? 20.483 5.744 -28.864 1.00 79.88 94 ALA A N 1
ATOM 773 C CA . ALA A 1 94 ? 19.466 6.799 -28.932 1.00 79.88 94 ALA A CA 1
ATOM 774 C C . ALA A 1 94 ? 18.311 6.591 -27.930 1.00 79.88 94 ALA A C 1
ATOM 776 O O . ALA A 1 94 ? 17.707 7.550 -27.450 1.00 79.88 94 ALA A O 1
ATOM 777 N N . SER A 1 95 ? 18.024 5.335 -27.575 1.00 86.12 95 SER A N 1
ATOM 778 C CA . SER A 1 95 ? 16.964 4.966 -26.635 1.00 86.12 95 SER A CA 1
ATOM 779 C C . SER A 1 95 ? 17.390 5.003 -25.158 1.00 86.12 95 SER A C 1
ATOM 781 O O . SER A 1 95 ? 16.531 4.843 -24.291 1.00 86.12 95 SER A O 1
ATOM 783 N N . LYS A 1 96 ? 18.675 5.218 -24.827 1.00 88.00 96 LYS A N 1
ATOM 784 C CA . LYS A 1 96 ? 19.161 5.166 -23.432 1.00 88.00 96 LYS A CA 1
ATOM 785 C C . LYS A 1 96 ? 18.511 6.238 -22.565 1.00 88.00 96 LYS A C 1
ATOM 787 O O . LYS A 1 96 ? 18.071 5.966 -21.450 1.00 88.00 96 LYS A O 1
ATOM 792 N N . LYS A 1 97 ? 18.352 7.441 -23.124 1.00 88.06 97 LYS A N 1
ATOM 793 C CA . LYS A 1 97 ? 17.613 8.533 -22.478 1.00 88.06 97 LYS A CA 1
ATOM 794 C C . LYS A 1 97 ? 16.172 8.124 -22.156 1.00 88.06 97 LYS A C 1
ATOM 796 O O . LYS A 1 97 ? 15.692 8.384 -21.058 1.00 88.06 97 LYS A O 1
ATOM 801 N N . THR A 1 98 ? 15.499 7.438 -23.080 1.00 90.62 98 THR A N 1
ATOM 802 C CA . THR A 1 98 ? 14.126 6.958 -22.879 1.00 90.62 98 THR A CA 1
ATOM 803 C C . THR A 1 98 ? 14.041 5.945 -21.737 1.00 90.62 98 THR A C 1
ATOM 805 O O . THR A 1 98 ? 13.137 6.039 -20.911 1.00 90.62 98 THR A O 1
ATOM 808 N N . VAL A 1 99 ? 14.985 5.004 -21.645 1.00 90.69 99 VAL A N 1
ATOM 809 C CA . VAL A 1 99 ? 15.012 4.012 -20.555 1.00 90.69 99 VAL A CA 1
ATOM 810 C C . VAL A 1 99 ? 15.301 4.670 -19.202 1.00 90.69 99 VAL A C 1
ATOM 812 O O . VAL A 1 99 ? 14.636 4.354 -18.214 1.00 90.69 99 VAL A O 1
ATOM 815 N N . ALA A 1 100 ? 16.205 5.652 -19.154 1.00 90.06 100 ALA A N 1
ATOM 816 C CA . ALA A 1 100 ? 16.448 6.439 -17.945 1.00 90.06 100 ALA A CA 1
ATOM 817 C C . ALA A 1 100 ? 15.187 7.200 -17.486 1.00 90.06 100 ALA A C 1
ATOM 819 O O . ALA A 1 100 ? 14.830 7.170 -16.307 1.00 90.06 100 ALA A O 1
ATOM 820 N N . GLU A 1 101 ? 14.450 7.820 -18.414 1.00 92.00 101 GLU A N 1
ATOM 821 C CA . GLU A 1 101 ? 13.161 8.460 -18.115 1.00 92.00 101 GLU A CA 1
ATOM 822 C C . GLU A 1 101 ? 12.109 7.451 -17.622 1.00 92.00 101 GLU A C 1
ATOM 824 O O . GLU A 1 101 ? 11.341 7.757 -16.704 1.00 92.00 101 GLU A O 1
ATOM 829 N N . MET A 1 102 ? 12.072 6.239 -18.190 1.00 93.06 102 MET A N 1
ATOM 830 C CA . MET A 1 102 ? 11.194 5.160 -17.720 1.00 93.06 102 MET A CA 1
ATOM 831 C C . MET A 1 102 ? 11.514 4.755 -16.278 1.00 93.06 102 MET A C 1
ATOM 833 O O . MET A 1 102 ? 10.581 4.584 -15.493 1.00 93.06 102 MET A O 1
ATOM 837 N N . LYS A 1 103 ? 12.799 4.659 -15.908 1.00 93.19 103 LYS A N 1
ATOM 838 C CA . LYS A 1 103 ? 13.229 4.360 -14.533 1.00 93.19 103 LYS A CA 1
ATOM 839 C C . LYS A 1 103 ? 12.719 5.407 -13.543 1.00 93.19 103 LYS A C 1
ATOM 841 O O . LYS A 1 103 ? 12.040 5.055 -12.581 1.00 93.19 103 LYS A O 1
ATOM 846 N N . ILE A 1 104 ? 12.947 6.690 -13.834 1.00 93.88 104 ILE A N 1
ATOM 847 C CA . ILE A 1 104 ? 12.492 7.800 -12.980 1.00 93.88 104 ILE A CA 1
ATOM 848 C C . ILE A 1 104 ? 10.964 7.776 -12.825 1.00 93.88 104 ILE A C 1
ATOM 850 O O . ILE A 1 104 ? 10.436 7.875 -11.717 1.00 93.88 104 ILE A O 1
ATOM 854 N N . ARG A 1 105 ? 10.224 7.604 -13.930 1.00 95.00 105 ARG A N 1
ATOM 855 C CA . ARG A 1 105 ? 8.754 7.508 -13.885 1.00 95.00 105 ARG A CA 1
ATOM 856 C C . ARG A 1 105 ? 8.283 6.304 -13.076 1.00 95.00 105 ARG A C 1
ATOM 858 O O . ARG A 1 105 ? 7.290 6.412 -12.359 1.00 95.00 105 ARG A O 1
ATOM 865 N N . MET A 1 106 ? 8.966 5.167 -13.190 1.00 94.06 106 MET A N 1
ATOM 866 C CA . MET A 1 106 ? 8.639 3.964 -12.430 1.00 94.06 106 MET A CA 1
ATOM 867 C C . MET A 1 106 ? 8.792 4.209 -10.926 1.00 94.06 106 MET A C 1
ATOM 869 O O . MET A 1 106 ? 7.862 3.934 -10.173 1.00 94.06 106 MET A O 1
ATOM 873 N N . GLU A 1 107 ? 9.905 4.796 -10.489 1.00 94.19 107 GLU A N 1
ATOM 874 C CA . GLU A 1 107 ? 10.141 5.144 -9.081 1.00 94.19 107 GLU A CA 1
ATOM 875 C C . GLU A 1 107 ? 9.059 6.090 -8.536 1.00 94.19 107 GLU A C 1
ATOM 877 O O . GLU A 1 107 ? 8.463 5.821 -7.490 1.00 94.19 107 GLU A O 1
ATOM 882 N N . GLN A 1 108 ? 8.720 7.141 -9.291 1.00 96.00 108 GLN A N 1
ATOM 883 C CA . GLN A 1 108 ? 7.650 8.079 -8.929 1.00 96.00 108 GLN A CA 1
ATOM 884 C C . GLN A 1 108 ? 6.278 7.399 -8.826 1.00 96.00 108 GLN A C 1
ATOM 886 O O . GLN A 1 108 ? 5.493 7.700 -7.927 1.00 96.00 108 GLN A O 1
ATOM 891 N N . ASN A 1 109 ? 5.961 6.487 -9.745 1.00 94.38 109 ASN A N 1
ATOM 892 C CA . ASN A 1 109 ? 4.688 5.771 -9.732 1.00 94.38 109 ASN A CA 1
ATOM 893 C C . ASN A 1 109 ? 4.599 4.788 -8.561 1.00 94.38 109 ASN A C 1
ATOM 895 O O . ASN A 1 109 ? 3.546 4.690 -7.934 1.00 94.38 109 ASN A O 1
ATOM 899 N N . VAL A 1 110 ? 5.695 4.104 -8.227 1.00 95.38 110 VAL A N 1
ATOM 900 C CA . VAL A 1 110 ? 5.759 3.219 -7.056 1.00 95.38 110 VAL A CA 1
ATOM 901 C C . VAL A 1 110 ? 5.551 4.010 -5.768 1.00 95.38 110 VAL A C 1
ATOM 903 O O . VAL A 1 110 ? 4.745 3.594 -4.937 1.00 95.38 110 VAL A O 1
ATOM 906 N N . ALA A 1 111 ? 6.186 5.178 -5.632 1.00 95.81 111 ALA A N 1
ATOM 907 C CA . ALA A 1 111 ? 5.960 6.062 -4.489 1.00 95.81 111 ALA A CA 1
ATOM 908 C C . ALA A 1 111 ? 4.473 6.433 -4.348 1.00 95.81 111 ALA A C 1
ATOM 910 O O . ALA A 1 111 ? 3.891 6.253 -3.282 1.00 95.81 111 ALA A O 1
ATOM 911 N N . LYS A 1 112 ? 3.812 6.818 -5.449 1.00 95.25 112 LYS A N 1
ATOM 912 C CA . LYS A 1 112 ? 2.369 7.126 -5.456 1.00 95.25 112 LYS A CA 1
ATOM 913 C C . LYS A 1 112 ? 1.491 5.935 -5.060 1.00 95.25 112 LYS A C 1
ATOM 915 O O . LYS A 1 112 ? 0.477 6.124 -4.392 1.00 95.25 112 LYS A O 1
ATOM 920 N N . ILE A 1 113 ? 1.846 4.715 -5.471 1.00 93.69 113 ILE A N 1
ATOM 921 C CA . ILE A 1 113 ? 1.119 3.495 -5.079 1.00 93.69 113 ILE A CA 1
ATOM 922 C C . ILE A 1 113 ? 1.250 3.260 -3.571 1.00 93.69 113 ILE A C 1
ATOM 924 O O . ILE A 1 113 ? 0.253 2.983 -2.902 1.00 93.69 113 ILE A O 1
ATOM 928 N N . ILE A 1 114 ? 2.459 3.410 -3.027 1.00 93.06 114 ILE A N 1
ATOM 929 C CA . ILE A 1 114 ? 2.717 3.282 -1.589 1.00 93.06 114 ILE A CA 1
ATOM 930 C C . ILE A 1 114 ? 1.946 4.356 -0.813 1.00 93.06 114 ILE A C 1
ATOM 932 O O . ILE A 1 114 ? 1.293 4.041 0.181 1.00 93.06 114 ILE A O 1
ATOM 936 N N . ASP A 1 115 ? 1.951 5.603 -1.282 1.00 93.75 115 ASP A N 1
ATOM 937 C CA . ASP A 1 115 ? 1.214 6.698 -0.648 1.00 93.75 115 ASP A CA 1
ATOM 938 C C . ASP A 1 115 ? -0.300 6.474 -0.679 1.00 93.75 115 ASP A C 1
ATOM 940 O O . ASP A 1 115 ? -0.981 6.733 0.316 1.00 93.75 115 ASP A O 1
ATOM 944 N N . MET A 1 116 ? -0.831 5.912 -1.770 1.00 93.75 116 MET A N 1
ATOM 945 C CA . MET A 1 116 ? -2.226 5.475 -1.839 1.00 93.75 116 MET A CA 1
ATOM 946 C C . MET A 1 116 ? -2.519 4.379 -0.806 1.00 93.75 116 MET A C 1
ATOM 948 O O . MET A 1 116 ? -3.506 4.475 -0.080 1.00 93.75 116 MET A O 1
ATOM 952 N N . LYS A 1 117 ? -1.655 3.363 -0.680 1.00 94.44 117 LYS A N 1
ATOM 953 C CA . LYS A 1 117 ? -1.805 2.302 0.332 1.00 94.44 117 LYS A CA 1
ATOM 954 C C . LYS A 1 117 ? -1.818 2.894 1.746 1.00 94.44 117 LYS A C 1
ATOM 956 O O . LYS A 1 117 ? -2.743 2.623 2.505 1.00 94.44 117 LYS A O 1
ATOM 961 N N . LYS A 1 118 ? -0.872 3.785 2.070 1.00 93.38 118 LYS A N 1
ATOM 962 C CA . LYS A 1 118 ? -0.832 4.522 3.350 1.00 93.38 118 LYS A CA 1
ATOM 963 C C . LYS A 1 118 ? -2.096 5.347 3.587 1.00 93.38 118 LYS A C 1
ATOM 965 O O . LYS A 1 118 ? -2.594 5.412 4.708 1.00 93.38 118 LYS A O 1
ATOM 970 N N . HIS A 1 119 ? -2.607 6.017 2.555 1.00 93.94 119 HIS A N 1
ATOM 971 C CA . HIS A 1 119 ? -3.854 6.770 2.645 1.00 93.94 119 HIS A CA 1
ATOM 972 C C . HIS A 1 119 ? -5.037 5.857 2.983 1.00 93.94 119 HIS A C 1
ATOM 974 O O . HIS A 1 119 ? -5.800 6.184 3.885 1.00 93.94 119 HIS A O 1
ATOM 980 N N . LEU A 1 120 ? -5.150 4.696 2.333 1.00 95.25 120 LEU A N 1
ATOM 981 C CA . LEU A 1 120 ? -6.205 3.720 2.613 1.00 95.25 120 LEU A CA 1
ATOM 982 C C . LEU A 1 120 ? -6.135 3.183 4.047 1.00 95.25 120 LEU A C 1
ATOM 984 O O . LEU A 1 120 ? -7.174 3.086 4.695 1.00 95.25 120 LEU A O 1
ATOM 988 N N . VAL A 1 121 ? -4.932 2.892 4.558 1.00 95.62 121 VAL A N 1
ATOM 989 C CA . VAL A 1 121 ? -4.740 2.480 5.960 1.00 95.62 121 VAL A CA 1
ATOM 990 C C . VAL A 1 121 ? -5.209 3.579 6.914 1.00 95.62 121 VAL A C 1
ATOM 992 O O . VAL A 1 121 ? -6.037 3.321 7.783 1.00 95.62 121 VAL A O 1
ATOM 995 N N . ARG A 1 122 ? -4.744 4.821 6.726 1.00 94.38 122 ARG A N 1
ATOM 996 C CA . ARG A 1 122 ? -5.161 5.959 7.563 1.00 94.38 122 ARG A CA 1
ATOM 997 C C . ARG A 1 122 ? -6.671 6.173 7.516 1.00 94.38 122 A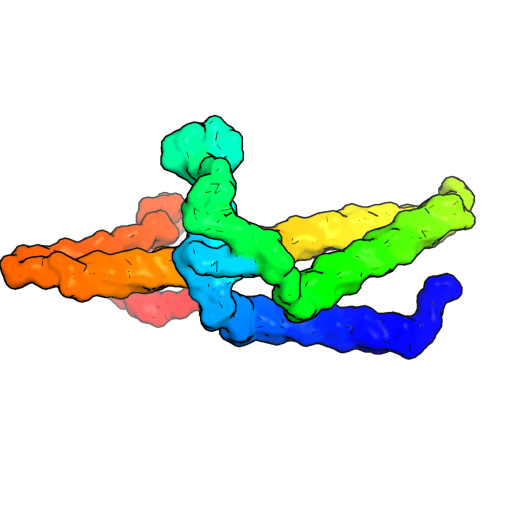RG A C 1
ATOM 99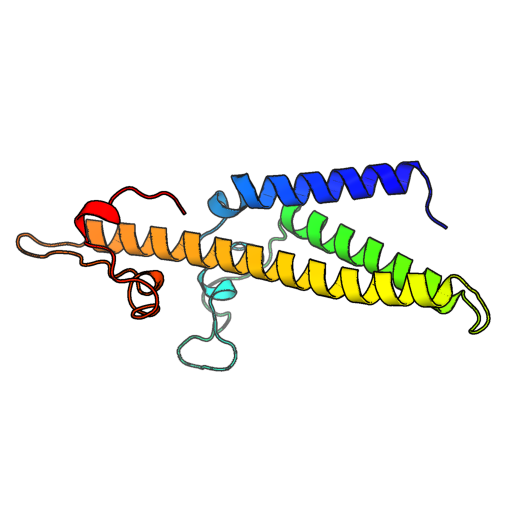9 O O . ARG A 1 122 ? -7.295 6.288 8.560 1.00 94.38 122 ARG A O 1
ATOM 1006 N N . ALA A 1 123 ? -7.262 6.168 6.323 1.00 93.06 123 ALA A N 1
ATOM 1007 C CA . ALA A 1 123 ? -8.700 6.336 6.145 1.00 93.06 123 ALA A CA 1
ATOM 1008 C C . ALA A 1 123 ? -9.505 5.216 6.827 1.00 93.06 123 ALA A C 1
ATOM 1010 O O . ALA A 1 123 ? -10.534 5.497 7.436 1.00 93.06 123 ALA A O 1
ATOM 1011 N N . GLY A 1 124 ? -9.035 3.966 6.748 1.00 93.75 124 GLY A N 1
ATOM 1012 C CA . GLY A 1 124 ? -9.654 2.831 7.433 1.00 93.75 124 GLY A CA 1
ATOM 1013 C C . GLY A 1 124 ? -9.603 2.965 8.954 1.00 93.75 124 GLY A C 1
ATOM 1014 O O . GLY A 1 124 ? -10.625 2.800 9.616 1.00 93.75 124 GLY A O 1
ATOM 1015 N N . TYR A 1 125 ? -8.446 3.338 9.501 1.00 94.25 125 TYR A N 1
ATOM 1016 C CA . TYR A 1 125 ? -8.273 3.521 10.941 1.00 94.25 125 TYR A CA 1
ATOM 1017 C C . TYR A 1 125 ? -9.073 4.710 11.481 1.00 94.25 125 TYR A C 1
ATOM 1019 O O . TYR A 1 125 ? -9.754 4.587 12.491 1.00 94.25 125 TYR A O 1
ATOM 1027 N N . THR A 1 126 ? -9.056 5.854 10.792 1.00 91.56 126 THR A N 1
ATOM 1028 C CA . THR A 1 126 ? -9.836 7.032 11.201 1.00 91.56 126 THR A CA 1
ATOM 1029 C C . THR A 1 126 ? -11.333 6.732 11.267 1.00 91.56 126 THR A C 1
ATOM 1031 O O . THR A 1 126 ? -12.009 7.212 12.171 1.00 91.56 126 THR A O 1
ATOM 1034 N N . ASP A 1 127 ? -11.859 5.936 10.338 1.00 91.44 127 ASP A N 1
ATOM 1035 C CA . ASP A 1 127 ? -13.267 5.529 10.335 1.00 91.44 127 ASP A CA 1
ATOM 1036 C C . ASP A 1 127 ? -13.606 4.558 11.479 1.00 91.44 127 ASP A C 1
ATOM 1038 O O . ASP A 1 127 ? -14.644 4.699 12.132 1.00 91.44 127 ASP A O 1
ATOM 1042 N N . LEU A 1 128 ? -12.696 3.621 11.770 1.00 92.12 128 LEU A N 1
ATOM 1043 C CA . LEU A 1 128 ? -12.799 2.720 12.918 1.00 92.12 128 LEU A CA 1
ATOM 1044 C C . LEU A 1 128 ? -12.842 3.507 14.234 1.00 92.12 128 LEU A C 1
ATOM 1046 O O . LEU A 1 128 ? -13.764 3.334 15.029 1.00 92.12 128 LEU A O 1
ATOM 1050 N N . GLU A 1 129 ? -11.887 4.413 14.435 1.00 91.06 129 GLU A N 1
ATOM 1051 C CA . GLU A 1 129 ? -11.796 5.248 15.635 1.00 91.06 129 GLU A CA 1
ATOM 1052 C C . GLU A 1 129 ? -12.991 6.191 15.762 1.00 91.06 129 GLU A C 1
ATOM 1054 O O . GLU A 1 129 ? -13.557 6.331 16.842 1.00 91.06 129 GLU A O 1
ATOM 1059 N N . ARG A 1 130 ? -13.441 6.791 14.653 1.00 91.88 130 ARG A N 1
ATOM 1060 C CA . ARG A 1 130 ? -14.667 7.596 14.625 1.00 91.88 130 ARG A CA 1
ATOM 1061 C C . ARG A 1 130 ? -15.866 6.786 15.111 1.00 91.88 130 ARG A C 1
ATOM 1063 O O . ARG A 1 130 ? -16.651 7.288 15.910 1.00 91.88 130 ARG A O 1
ATOM 1070 N N . THR A 1 131 ? -16.016 5.558 14.622 1.00 92.38 131 THR A N 1
ATOM 1071 C CA . THR A 1 131 ? -17.115 4.674 15.025 1.00 92.38 131 THR A CA 1
ATOM 1072 C C . THR A 1 131 ? -17.014 4.320 16.507 1.00 92.38 131 THR A C 1
ATOM 1074 O O . THR A 1 131 ? -18.021 4.383 17.209 1.00 92.38 131 THR A O 1
ATOM 1077 N N . ARG A 1 132 ? -15.804 4.022 17.004 1.00 93.44 132 ARG A N 1
ATOM 1078 C CA . ARG A 1 132 ? -15.564 3.770 18.432 1.00 93.44 132 ARG A CA 1
ATOM 1079 C C . ARG A 1 132 ? -15.986 4.962 19.288 1.00 93.44 132 ARG A C 1
ATOM 1081 O O . ARG A 1 132 ? -16.803 4.792 20.183 1.00 93.44 132 ARG A O 1
ATOM 1088 N N . LEU A 1 133 ? -15.507 6.160 18.954 1.00 92.69 133 LEU A N 1
ATOM 1089 C CA . LEU A 1 133 ? -15.828 7.383 19.690 1.00 92.69 133 LEU A CA 1
ATOM 1090 C C . LEU A 1 133 ? -17.332 7.651 19.725 1.00 92.69 133 LEU A C 1
ATOM 1092 O O . LEU A 1 133 ? -17.855 7.979 20.778 1.00 92.69 133 LEU A O 1
ATOM 1096 N N . ILE A 1 134 ? -18.034 7.480 18.599 1.00 92.56 134 ILE A N 1
ATOM 1097 C CA . ILE A 1 134 ? -19.492 7.668 18.536 1.00 92.56 134 ILE A CA 1
ATOM 1098 C C . ILE A 1 134 ? -20.225 6.676 19.447 1.00 92.56 134 ILE A C 1
ATOM 1100 O O . ILE A 1 134 ? -21.194 7.059 20.096 1.00 92.56 134 ILE A O 1
ATOM 1104 N N . ASN A 1 135 ? -19.770 5.424 19.506 1.00 93.94 135 ASN A N 1
ATOM 1105 C CA . ASN A 1 135 ? -20.381 4.397 20.352 1.00 93.94 135 ASN A CA 1
ATOM 1106 C C . ASN A 1 135 ? -20.111 4.613 21.849 1.00 93.94 135 ASN A C 1
ATOM 1108 O O . ASN A 1 135 ? -20.884 4.140 22.677 1.00 93.94 135 ASN A O 1
ATOM 1112 N N . GLU A 1 136 ? -19.024 5.303 22.190 1.00 95.06 136 GLU A N 1
ATOM 1113 C CA . GLU A 1 136 ? -18.614 5.610 23.565 1.00 95.06 136 GLU A CA 1
ATOM 1114 C C . GLU A 1 136 ? -19.189 6.943 24.086 1.00 95.06 136 GLU A C 1
ATOM 1116 O O . GLU A 1 136 ? -18.949 7.293 25.241 1.00 95.06 136 GLU A O 1
ATOM 1121 N N . LEU A 1 137 ? -19.955 7.685 23.271 1.00 94.31 137 LEU A N 1
ATOM 1122 C CA . LEU A 1 137 ? -20.573 8.952 23.680 1.00 94.31 137 LEU A CA 1
ATOM 1123 C C . LEU A 1 137 ? -21.630 8.744 24.771 1.00 94.31 137 LEU A C 1
ATOM 1125 O O . LEU A 1 137 ? -22.592 7.992 24.598 1.00 94.31 137 LEU A O 1
ATOM 1129 N N . ASN A 1 138 ? -21.505 9.496 25.862 1.00 94.75 138 ASN A N 1
ATOM 1130 C CA . ASN A 1 138 ? -22.512 9.555 26.914 1.00 94.75 138 ASN A CA 1
ATOM 1131 C C . ASN A 1 138 ? -23.624 10.558 26.584 1.00 94.75 138 ASN A C 1
ATOM 1133 O O . ASN A 1 138 ? -23.518 11.410 25.698 1.00 94.75 138 ASN A O 1
ATOM 1137 N N . ASN A 1 139 ? -24.719 10.486 27.342 1.00 93.62 139 ASN A N 1
ATOM 1138 C CA . ASN A 1 139 ? -25.817 11.430 27.183 1.00 93.62 139 ASN A CA 1
ATOM 1139 C C . ASN A 1 139 ? -25.358 12.863 27.511 1.00 93.62 139 ASN A C 1
ATOM 1141 O O . ASN A 1 139 ? -24.839 13.119 28.595 1.00 93.62 139 ASN A O 1
ATOM 1145 N N . GLY A 1 140 ? -25.574 13.793 26.581 1.00 93.56 140 GLY A N 1
ATOM 1146 C CA . GLY A 1 140 ? -25.111 15.181 26.687 1.00 93.56 140 GLY A CA 1
ATOM 1147 C C . GLY A 1 140 ? -23.712 15.442 26.116 1.00 93.56 140 GLY A C 1
ATOM 1148 O O . GLY A 1 140 ? -23.307 16.601 26.048 1.00 93.56 140 GLY A O 1
ATOM 1149 N N . GLU A 1 141 ? -22.995 14.413 25.659 1.00 93.88 141 GLU A N 1
ATOM 1150 C CA . GLU A 1 141 ? -21.730 14.574 24.939 1.00 93.88 141 GLU A CA 1
ATOM 1151 C C . GLU A 1 141 ? -21.961 14.696 23.427 1.00 93.88 141 GLU A C 1
ATOM 1153 O O . GLU A 1 141 ? -22.921 14.165 22.867 1.00 93.88 141 GLU A O 1
ATOM 1158 N N . ALA A 1 142 ? -21.064 15.411 22.746 1.00 88.81 142 ALA A N 1
ATOM 1159 C CA . ALA A 1 142 ? -21.109 15.587 21.300 1.00 88.81 142 ALA A CA 1
ATOM 1160 C C . ALA A 1 142 ? -19.721 15.369 20.688 1.00 88.81 142 ALA A C 1
ATOM 1162 O O . ALA A 1 142 ? -18.731 15.949 21.134 1.00 88.81 142 ALA A O 1
ATOM 1163 N N . PHE A 1 143 ? -19.655 14.569 19.622 1.00 87.81 143 PHE A N 1
ATOM 1164 C CA . PHE A 1 143 ? -18.437 14.383 18.840 1.00 87.81 143 PHE A CA 1
ATOM 1165 C C . PHE A 1 143 ? -18.334 15.449 17.745 1.00 87.81 143 PHE A C 1
ATOM 1167 O O . PHE A 1 143 ? -19.172 15.526 16.845 1.00 87.81 143 PHE A O 1
ATOM 1174 N N . VAL A 1 144 ? -17.285 16.269 17.809 1.00 84.62 144 VAL A N 1
ATOM 1175 C CA . VAL A 1 144 ? -17.039 17.346 16.845 1.00 84.62 144 VAL A CA 1
ATOM 1176 C C . VAL A 1 144 ? -15.932 16.929 15.883 1.00 84.62 144 VAL A C 1
ATOM 1178 O O . VAL A 1 144 ? -14.769 16.823 16.263 1.00 84.62 144 VAL A O 1
ATOM 1181 N N . THR A 1 145 ? -16.271 16.755 14.607 1.00 77.31 145 THR A N 1
ATOM 1182 C CA . THR A 1 145 ? -15.273 16.609 13.541 1.00 77.31 145 THR A CA 1
ATOM 1183 C C . THR A 1 145 ? -14.970 17.956 12.913 1.00 77.31 145 THR A C 1
ATOM 1185 O O . THR A 1 145 ? -15.872 18.614 12.396 1.00 77.31 145 THR A O 1
ATOM 1188 N N . MET A 1 146 ? -13.699 18.349 12.903 1.00 71.44 146 MET A N 1
ATOM 1189 C CA . MET A 1 146 ? -13.236 19.529 12.177 1.00 71.44 146 MET A CA 1
ATOM 1190 C C . MET A 1 146 ? -12.469 19.086 10.936 1.00 71.44 146 MET A C 1
ATOM 1192 O O . MET A 1 146 ? -11.407 18.479 11.049 1.00 71.44 146 MET A O 1
ATOM 1196 N N . ASP A 1 147 ? -12.995 19.399 9.754 1.00 64.50 147 ASP A N 1
ATOM 1197 C CA . ASP A 1 147 ? -12.243 19.231 8.515 1.00 64.50 147 ASP A CA 1
ATOM 1198 C C . ASP A 1 147 ? -11.188 20.344 8.409 1.00 64.50 147 ASP A C 1
ATOM 1200 O O . ASP A 1 147 ? -11.504 21.521 8.208 1.00 64.50 147 ASP A O 1
ATOM 1204 N N . PHE A 1 148 ? -9.916 19.984 8.590 1.00 53.19 148 PHE A N 1
ATOM 1205 C CA . PHE A 1 148 ? -8.795 20.916 8.459 1.00 53.19 148 PHE A CA 1
ATOM 1206 C C . PHE A 1 148 ? -8.550 21.334 6.997 1.00 53.19 148 PHE A C 1
ATOM 1208 O O . PHE A 1 148 ? -7.975 22.399 6.765 1.00 53.19 148 PHE A O 1
ATOM 1215 N N . ALA A 1 149 ? -9.036 20.571 6.006 1.00 47.56 149 ALA A N 1
ATOM 1216 C CA . ALA A 1 149 ? -8.925 20.934 4.591 1.00 47.56 149 ALA A CA 1
ATOM 1217 C C . ALA A 1 149 ? -9.840 22.112 4.210 1.00 47.56 149 ALA A C 1
ATOM 1219 O O . ALA A 1 149 ? -9.567 22.822 3.244 1.00 47.56 149 ALA A O 1
ATOM 1220 N N . GLN A 1 150 ? -10.881 22.383 5.002 1.00 49.00 150 GLN A N 1
ATOM 1221 C CA . GLN A 1 150 ? -11.794 23.507 4.777 1.00 49.00 150 GLN A CA 1
ATOM 1222 C C . GLN A 1 150 ? -11.380 24.810 5.478 1.00 49.00 150 GLN A C 1
ATOM 1224 O O . GLN A 1 150 ? -12.070 25.817 5.322 1.00 49.00 150 GLN A O 1
ATOM 1229 N N . LYS A 1 151 ? -10.268 24.839 6.231 1.00 48.97 151 LYS A N 1
ATOM 1230 C CA . LYS A 1 151 ? -9.889 26.021 7.033 1.00 48.97 151 LYS A CA 1
ATOM 1231 C C . LYS A 1 151 ? -8.563 26.697 6.678 1.00 48.97 151 LYS A C 1
ATOM 1233 O O . LYS A 1 151 ? -8.319 27.774 7.212 1.00 48.97 151 LYS A O 1
AT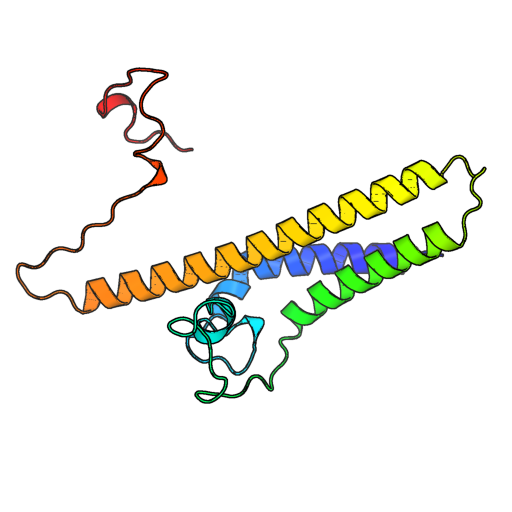OM 1238 N N . PHE A 1 152 ? -7.747 26.157 5.765 1.00 44.78 152 PHE A N 1
ATOM 1239 C CA . PHE A 1 152 ? -6.434 26.752 5.437 1.00 44.78 152 PHE A CA 1
ATOM 1240 C C . PHE A 1 152 ? -6.240 27.215 3.981 1.00 44.78 152 PHE A C 1
ATOM 1242 O O . PHE A 1 152 ? -5.123 27.495 3.560 1.00 44.78 152 PHE A O 1
ATOM 1249 N N . LEU A 1 153 ? -7.327 27.393 3.224 1.00 47.81 153 LEU A N 1
ATOM 1250 C CA . LEU A 1 153 ? -7.339 28.329 2.090 1.00 47.81 153 LEU A CA 1
ATOM 1251 C C . LEU A 1 153 ? -8.371 29.455 2.297 1.00 47.81 153 LEU A C 1
ATOM 1253 O O . LEU A 1 153 ? -9.227 29.671 1.437 1.00 47.81 153 LEU A O 1
ATOM 1257 N N . PRO A 1 154 ? -8.349 30.202 3.417 1.00 45.38 154 PRO A N 1
ATOM 1258 C CA . PRO A 1 154 ? -8.930 31.529 3.382 1.00 45.38 154 PRO A CA 1
ATOM 1259 C C . PRO A 1 154 ? -8.064 32.387 2.443 1.00 45.38 154 PRO A C 1
ATOM 1261 O O . PRO A 1 154 ? -6.841 32.342 2.513 1.00 45.38 154 PRO A O 1
ATOM 1264 N N . MET A 1 155 ? -8.715 33.200 1.607 1.00 47.56 155 MET A N 1
ATOM 1265 C CA . MET A 1 155 ? -8.133 34.292 0.802 1.00 47.56 155 MET A CA 1
ATOM 1266 C C . MET A 1 155 ? -7.708 34.000 -0.648 1.00 47.56 155 MET A C 1
ATOM 1268 O O . MET A 1 155 ? -6.602 34.342 -1.053 1.00 47.56 155 MET A O 1
ATOM 1272 N N . TYR A 1 156 ? -8.634 33.564 -1.507 1.00 48.75 156 TYR A N 1
ATOM 1273 C CA . TYR A 1 156 ? -8.588 34.126 -2.873 1.00 48.75 156 TYR A CA 1
ATOM 1274 C C . TYR A 1 156 ? -9.938 34.559 -3.438 1.00 48.75 156 TYR A C 1
ATOM 1276 O O . TYR A 1 156 ? -9.981 35.483 -4.245 1.00 48.75 156 TYR A O 1
ATOM 1284 N N . LYS A 1 157 ? -11.062 33.978 -2.997 1.00 53.59 157 LYS A N 1
ATOM 1285 C CA . LYS A 1 157 ? -12.395 34.451 -3.398 1.00 53.59 157 LYS A CA 1
ATOM 1286 C C . LYS A 1 157 ? -13.364 34.379 -2.225 1.00 53.59 157 LYS A C 1
ATOM 1288 O O . LYS A 1 157 ? -13.571 33.317 -1.652 1.00 53.59 157 LYS A O 1
ATOM 1293 N N . TRP A 1 158 ? -13.932 35.527 -1.869 1.00 57.66 158 TRP A N 1
ATOM 1294 C CA . TRP A 1 158 ? -14.993 35.647 -0.876 1.00 57.66 158 TRP A CA 1
ATOM 1295 C C . TRP A 1 158 ? -16.255 34.993 -1.444 1.00 57.66 158 TRP A C 1
ATOM 1297 O O . TRP A 1 158 ? -16.967 35.593 -2.247 1.00 57.66 158 TRP A O 1
ATOM 1307 N N . GLU A 1 159 ? -16.511 33.743 -1.080 1.00 67.31 159 GLU A N 1
ATOM 1308 C CA . GLU A 1 159 ? -17.767 33.068 -1.387 1.00 67.31 159 GLU A CA 1
ATOM 1309 C C . GLU A 1 159 ? -18.569 32.906 -0.094 1.00 67.31 159 GLU A C 1
ATOM 1311 O O . GLU A 1 159 ? -18.030 32.519 0.941 1.00 67.31 159 GLU A O 1
ATOM 1316 N N . SER A 1 160 ? -19.857 33.257 -0.121 1.00 67.12 160 SER A N 1
ATOM 1317 C CA . SER A 1 160 ? -20.723 33.094 1.046 1.00 67.12 160 SER A CA 1
ATOM 1318 C C . SER A 1 160 ? -20.913 31.609 1.362 1.00 67.12 160 SER A C 1
ATOM 1320 O O . SER A 1 160 ? -21.004 30.782 0.456 1.00 67.12 160 SER A O 1
ATOM 1322 N N . GLN A 1 161 ? -21.046 31.267 2.646 1.00 58.81 161 GLN A N 1
ATOM 1323 C CA . GLN A 1 161 ? -21.240 29.884 3.108 1.00 58.81 161 GLN A CA 1
ATOM 1324 C C . GLN A 1 161 ? -22.408 29.175 2.395 1.00 58.81 161 GLN A C 1
ATOM 1326 O O . GLN A 1 161 ? -22.310 27.997 2.062 1.00 58.81 161 GLN A O 1
ATOM 1331 N N . SER A 1 162 ? -23.470 29.919 2.070 1.00 70.06 162 SER A N 1
ATOM 1332 C CA . SER A 1 162 ? -24.622 29.449 1.288 1.00 70.06 162 SER A CA 1
ATOM 1333 C C . SER A 1 162 ? -24.290 29.022 -0.145 1.00 70.06 162 SER A C 1
ATOM 1335 O O . SER A 1 162 ? -24.953 28.146 -0.686 1.00 70.06 162 SER A O 1
ATOM 1337 N N . LYS A 1 163 ? -23.275 29.628 -0.770 1.00 65.56 163 LYS A N 1
ATOM 1338 C CA . LYS A 1 163 ? -22.809 29.279 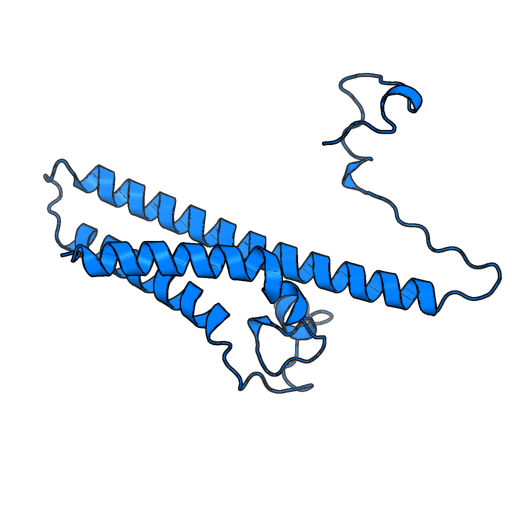-2.121 1.00 65.56 163 LYS A CA 1
ATOM 1339 C C . LYS A 1 163 ? -21.770 28.160 -2.107 1.00 65.56 163 LYS A C 1
ATOM 1341 O O . LYS A 1 163 ? -21.561 27.508 -3.125 1.00 65.56 163 LYS A O 1
ATOM 1346 N N . TYR A 1 164 ? -21.119 27.954 -0.967 1.00 62.59 164 TYR A N 1
ATOM 1347 C CA . TYR A 1 164 ? -20.135 26.898 -0.772 1.00 62.59 164 TYR A CA 1
ATOM 1348 C C . TYR A 1 164 ? -20.789 25.542 -0.462 1.00 62.59 164 TYR A C 1
ATOM 1350 O O . TYR A 1 164 ? -20.372 24.512 -0.995 1.00 62.59 164 TYR A O 1
ATOM 1358 N N . PHE A 1 165 ? -21.833 25.532 0.374 1.00 56.91 165 PHE A N 1
ATOM 1359 C CA . PHE A 1 165 ? -22.488 24.303 0.817 1.00 56.91 165 PHE A CA 1
ATOM 1360 C C . PHE A 1 165 ? -23.098 23.532 -0.370 1.00 56.91 165 PHE A C 1
ATOM 1362 O O . PHE A 1 165 ? -23.996 24.023 -1.047 1.00 56.91 165 PHE A O 1
ATOM 1369 N N . GLY A 1 166 ? -22.597 22.320 -0.631 1.00 59.72 166 GLY A N 1
ATOM 1370 C CA . GLY A 1 166 ? -23.097 21.435 -1.692 1.00 59.72 166 GLY A CA 1
ATOM 1371 C C . GLY A 1 166 ? -22.302 21.438 -3.002 1.00 59.72 166 GLY A C 1
ATOM 1372 O O . GLY A 1 166 ? -22.617 20.649 -3.895 1.00 59.72 166 GLY A O 1
ATOM 1373 N N . LYS A 1 167 ? -21.242 22.247 -3.131 1.00 59.53 167 LYS A N 1
ATOM 1374 C CA . LYS A 1 167 ? -20.297 22.081 -4.243 1.00 59.53 167 LYS A CA 1
ATOM 1375 C C . LYS A 1 167 ? -19.482 20.806 -4.029 1.00 59.53 167 LYS A C 1
ATOM 1377 O O . LYS A 1 167 ? -18.819 20.646 -3.008 1.00 59.53 167 LYS A O 1
ATOM 1382 N N . ARG A 1 168 ? -19.556 19.885 -4.989 1.00 47.50 168 ARG A N 1
ATOM 1383 C CA . ARG A 1 168 ? -18.712 18.687 -5.015 1.00 47.50 168 ARG A CA 1
ATOM 1384 C C . ARG A 1 168 ? -17.316 19.092 -5.494 1.00 47.50 168 ARG A C 1
ATOM 1386 O O . ARG A 1 168 ? -17.215 19.791 -6.501 1.00 47.50 168 ARG A O 1
ATOM 1393 N N . GLY A 1 169 ? -16.294 18.704 -4.732 1.00 46.69 169 GLY A N 1
ATOM 1394 C CA . GLY A 1 169 ? -14.896 18.747 -5.170 1.00 46.69 169 GLY A CA 1
ATOM 1395 C C . GLY A 1 169 ? -14.617 17.741 -6.276 1.00 46.69 169 GLY A C 1
ATOM 1396 O O . GLY A 1 169 ? -15.371 16.742 -6.363 1.00 46.69 169 GLY A O 1
#